Protein AF-A0A954SFD5-F1 (afdb_monomer_lite)

Structure (mmCIF, N/CA/C/O backbone):
data_AF-A0A954SFD5-F1
#
_entry.id   AF-A0A954SFD5-F1
#
loop_
_atom_site.group_PDB
_atom_site.id
_atom_site.type_symbol
_atom_site.label_atom_id
_atom_site.label_alt_id
_atom_site.label_comp_id
_atom_site.label_asym_id
_atom_site.label_entity_id
_atom_site.label_seq_id
_atom_site.pdbx_PDB_ins_code
_atom_site.Cartn_x
_atom_site.Cartn_y
_atom_site.Cartn_z
_atom_site.occupancy
_atom_site.B_iso_or_equiv
_atom_site.auth_seq_id
_atom_site.auth_comp_id
_atom_site.auth_asym_id
_atom_site.auth_atom_id
_atom_site.pdbx_PDB_model_num
ATOM 1 N N . MET A 1 1 ? -15.627 0.544 -54.206 1.00 45.59 1 MET A N 1
ATOM 2 C CA . MET A 1 1 ? -15.022 1.732 -53.576 1.00 45.59 1 MET A CA 1
ATOM 3 C C . MET A 1 1 ? -15.067 1.455 -52.092 1.00 45.59 1 MET A C 1
ATOM 5 O O . MET A 1 1 ? -16.154 1.424 -51.539 1.00 45.59 1 MET A O 1
ATOM 9 N N . SER A 1 2 ? -13.938 1.046 -51.522 1.00 50.53 2 SER A N 1
ATOM 10 C CA . SER A 1 2 ? -13.856 0.615 -50.127 1.00 50.53 2 SER A CA 1
ATOM 11 C C . SER A 1 2 ? -13.508 1.834 -49.284 1.00 50.53 2 SER A C 1
ATOM 13 O O . SER A 1 2 ? -12.412 2.371 -49.421 1.00 50.53 2 SER A O 1
ATOM 15 N N . GLU A 1 3 ? -14.462 2.295 -48.481 1.00 55.88 3 GLU A N 1
ATOM 16 C CA . GLU A 1 3 ? -14.232 3.292 -47.438 1.00 55.88 3 GLU A CA 1
ATOM 17 C C . GLU A 1 3 ? -13.363 2.653 -46.352 1.00 55.88 3 GLU A C 1
ATOM 19 O O . GLU A 1 3 ? -13.817 1.816 -45.574 1.00 55.88 3 GLU A O 1
ATOM 24 N N . THR A 1 4 ? -12.081 3.010 -46.342 1.00 60.50 4 THR A N 1
ATOM 25 C CA . THR A 1 4 ? -11.212 2.802 -45.187 1.00 60.50 4 THR A CA 1
ATOM 26 C C . THR A 1 4 ? -11.636 3.829 -44.149 1.00 60.50 4 THR A C 1
ATOM 28 O O . THR A 1 4 ? -11.388 5.018 -44.310 1.00 60.50 4 THR A O 1
ATOM 31 N N . SER A 1 5 ? -12.340 3.378 -43.117 1.00 56.75 5 SER A N 1
ATOM 32 C CA . SER A 1 5 ? -12.649 4.188 -41.945 1.00 56.75 5 SER A CA 1
ATOM 33 C C . SER A 1 5 ? -11.348 4.506 -41.207 1.00 56.75 5 SER A C 1
ATOM 35 O O . SER A 1 5 ? -10.819 3.651 -40.493 1.00 56.75 5 SER A O 1
ATOM 37 N N . ASP A 1 6 ? -10.836 5.720 -41.409 1.00 61.56 6 ASP A N 1
ATOM 38 C CA . ASP A 1 6 ? -9.822 6.360 -40.573 1.00 61.56 6 ASP A CA 1
ATOM 39 C C . ASP A 1 6 ? -10.371 6.483 -39.146 1.00 61.56 6 ASP A C 1
ATOM 41 O O . ASP A 1 6 ? -11.096 7.420 -38.803 1.00 61.56 6 ASP A O 1
ATOM 45 N N . LEU A 1 7 ? -10.072 5.489 -38.310 1.00 67.06 7 LEU A N 1
ATOM 46 C CA . LEU A 1 7 ? -10.234 5.628 -36.870 1.00 67.06 7 LEU A CA 1
ATOM 47 C C . LEU A 1 7 ? -9.180 6.637 -36.391 1.00 67.06 7 LEU A C 1
ATOM 49 O O . LEU A 1 7 ? -8.009 6.485 -36.751 1.00 67.06 7 LEU A O 1
ATOM 53 N N . PRO A 1 8 ? -9.563 7.673 -35.623 1.00 60.84 8 PRO A N 1
ATOM 54 C CA . PRO A 1 8 ? -8.603 8.642 -35.121 1.00 60.84 8 PRO A CA 1
ATOM 55 C C . PRO A 1 8 ? -7.565 7.918 -34.262 1.00 60.84 8 PRO A C 1
ATOM 57 O O . PRO A 1 8 ? -7.919 7.095 -33.417 1.00 60.84 8 PRO A O 1
ATOM 60 N N . ALA A 1 9 ? -6.290 8.206 -34.535 1.00 61.75 9 ALA A N 1
ATOM 61 C CA . ALA A 1 9 ? -5.162 7.702 -33.769 1.00 61.75 9 ALA A CA 1
ATOM 62 C C . ALA A 1 9 ? -5.390 7.997 -32.284 1.00 61.75 9 ALA A C 1
ATOM 64 O O . ALA A 1 9 ? -5.754 9.122 -31.942 1.00 61.75 9 ALA A O 1
ATOM 65 N N . ASP A 1 10 ? -5.212 6.972 -31.449 1.00 61.19 10 ASP A N 1
ATOM 66 C CA . ASP A 1 10 ? -5.345 7.031 -29.998 1.00 61.19 10 ASP A CA 1
ATOM 67 C C . ASP A 1 10 ? -4.710 8.318 -29.459 1.00 61.19 10 ASP A C 1
ATOM 69 O O . ASP A 1 10 ? -3.489 8.479 -29.495 1.00 61.19 10 ASP A O 1
ATOM 73 N N . GLU A 1 11 ? -5.535 9.254 -28.985 1.00 61.25 11 GLU A N 1
ATOM 74 C CA . GLU A 1 11 ? -5.029 10.390 -28.226 1.00 61.25 11 GLU A CA 1
ATOM 75 C C . GLU A 1 11 ? -4.356 9.805 -26.986 1.00 61.25 11 GLU A C 1
ATOM 77 O O . GLU A 1 11 ? -5.024 9.186 -26.152 1.00 61.25 11 GLU A O 1
ATOM 82 N N . GLU A 1 12 ? -3.024 9.912 -26.910 1.00 63.06 12 GLU A N 1
ATOM 83 C CA . GLU A 1 12 ? -2.249 9.484 -25.749 1.00 63.06 12 GLU A CA 1
ATOM 84 C C . GLU A 1 12 ? -2.900 10.096 -24.510 1.00 63.06 12 GLU A C 1
ATOM 86 O O . GLU A 1 12 ? -2.874 11.307 -24.298 1.00 63.06 12 GLU A O 1
ATOM 91 N N . SER A 1 13 ? -3.567 9.253 -23.722 1.00 66.88 13 SER A N 1
ATOM 92 C CA . SER A 1 13 ? -4.296 9.718 -22.558 1.00 66.88 13 SER A CA 1
ATOM 93 C C . SER A 1 13 ? -3.304 10.385 -21.610 1.00 66.88 13 SER A C 1
ATOM 95 O O . SER A 1 13 ? -2.401 9.711 -21.115 1.00 66.88 13 SER A O 1
ATOM 97 N N . ASP A 1 14 ? -3.521 11.659 -21.286 1.00 78.69 14 ASP A N 1
ATOM 98 C CA . ASP A 1 14 ? -2.761 12.455 -20.300 1.00 78.69 14 ASP A CA 1
ATOM 99 C C . ASP A 1 14 ? -2.830 11.891 -18.857 1.00 78.69 14 ASP A C 1
ATOM 101 O O . ASP A 1 14 ? -2.442 12.530 -17.877 1.00 78.69 14 ASP A O 1
ATOM 105 N N . VAL A 1 15 ? -3.365 10.680 -18.692 1.00 80.81 15 VAL A N 1
ATOM 106 C CA . VAL A 1 15 ? -3.476 9.997 -17.412 1.00 80.81 15 VAL A CA 1
ATOM 107 C C . VAL A 1 15 ? -2.103 9.431 -17.043 1.00 80.81 15 VAL A C 1
ATOM 109 O O . VAL A 1 15 ? -1.592 8.553 -17.744 1.00 80.81 15 VAL A O 1
ATOM 112 N N . PRO A 1 16 ? -1.500 9.879 -15.927 1.00 82.56 16 PRO A N 1
ATOM 113 C CA . PRO A 1 16 ? -0.213 9.361 -15.496 1.00 82.56 16 PRO A CA 1
ATOM 114 C C . PRO A 1 16 ? -0.307 7.864 -15.194 1.00 82.56 16 PRO A C 1
ATOM 116 O O . PRO A 1 16 ? -1.319 7.364 -14.699 1.00 82.56 16 PRO A O 1
ATOM 119 N N . ASP A 1 17 ? 0.785 7.144 -15.444 1.00 84.75 17 ASP A N 1
ATOM 120 C CA . ASP A 1 17 ? 0.894 5.739 -15.069 1.00 84.75 17 ASP A CA 1
ATOM 121 C C . ASP A 1 17 ? 0.866 5.590 -13.538 1.00 84.75 17 ASP A C 1
ATOM 123 O O . ASP A 1 17 ? 1.832 5.905 -12.845 1.00 84.75 17 ASP A O 1
ATOM 127 N N . MET A 1 18 ? -0.258 5.104 -13.009 1.00 89.06 18 MET A N 1
ATOM 128 C CA . MET A 1 18 ? -0.480 4.891 -11.573 1.00 89.06 18 MET A CA 1
ATOM 129 C C . MET A 1 18 ? -0.245 3.438 -11.141 1.00 89.06 18 MET A C 1
ATOM 131 O O . MET A 1 18 ? -0.705 3.019 -10.076 1.00 89.06 18 MET A O 1
ATOM 135 N N . ARG A 1 19 ? 0.434 2.631 -11.965 1.00 92.81 19 ARG A N 1
ATOM 136 C CA . ARG A 1 19 ? 0.718 1.238 -11.611 1.00 92.81 19 ARG A CA 1
ATOM 137 C C . ARG A 1 19 ? 1.650 1.153 -10.410 1.00 92.81 19 ARG A C 1
ATOM 139 O O . ARG A 1 19 ? 2.653 1.856 -10.308 1.00 92.81 19 ARG A O 1
ATOM 146 N N . VAL A 1 20 ? 1.328 0.210 -9.534 1.00 94.38 20 VAL A N 1
ATOM 147 C CA . VAL A 1 20 ? 2.117 -0.140 -8.358 1.00 94.38 20 VAL A CA 1
ATOM 148 C C . VAL A 1 20 ? 2.619 -1.567 -8.526 1.00 94.38 20 VAL A C 1
ATOM 150 O O . VAL A 1 20 ? 1.857 -2.466 -8.877 1.00 94.38 20 VAL A O 1
ATOM 153 N N . TYR A 1 21 ? 3.901 -1.774 -8.256 1.00 94.12 21 TYR A N 1
ATOM 154 C CA . TYR A 1 21 ? 4.589 -3.052 -8.378 1.00 94.12 21 TYR A CA 1
ATOM 155 C C . TYR A 1 21 ? 5.120 -3.495 -7.014 1.00 94.12 21 TYR A C 1
ATOM 157 O O . TYR A 1 21 ? 5.561 -2.668 -6.214 1.00 94.12 21 TYR A O 1
ATOM 165 N N . LEU A 1 22 ? 5.104 -4.805 -6.765 1.00 94.31 22 LEU A N 1
ATOM 166 C CA . LEU A 1 22 ? 5.651 -5.437 -5.564 1.00 94.31 22 LEU A CA 1
ATOM 167 C C . LEU A 1 22 ? 6.942 -6.197 -5.908 1.00 94.31 22 LEU A C 1
ATOM 169 O O . LEU A 1 22 ? 6.855 -7.299 -6.446 1.00 94.31 22 LEU A O 1
ATOM 173 N N . PRO A 1 23 ? 8.131 -5.656 -5.585 1.00 92.25 23 PRO A N 1
ATOM 174 C CA . PRO A 1 23 ? 9.411 -6.338 -5.781 1.00 92.25 23 PRO A CA 1
ATOM 175 C C . PRO A 1 23 ? 9.483 -7.779 -5.260 1.00 92.25 23 PRO A C 1
ATOM 177 O O . PRO A 1 23 ? 9.975 -8.654 -5.965 1.00 92.25 23 PRO A O 1
ATOM 180 N N . HIS A 1 24 ? 8.978 -8.017 -4.046 1.00 90.44 24 HIS A N 1
ATOM 181 C CA . HIS A 1 24 ? 9.042 -9.299 -3.328 1.00 90.44 24 HIS A CA 1
ATOM 182 C C . HIS A 1 24 ? 7.651 -9.921 -3.188 1.00 90.44 24 HIS A C 1
ATOM 184 O O . HIS A 1 24 ? 7.218 -10.263 -2.093 1.00 90.44 24 HIS A O 1
ATOM 190 N N . HIS A 1 25 ? 6.902 -9.955 -4.288 1.00 92.38 25 HIS A N 1
ATOM 191 C CA . HIS A 1 25 ? 5.483 -10.311 -4.302 1.00 92.38 25 HIS A CA 1
ATOM 192 C C . HIS A 1 25 ? 5.123 -11.654 -3.640 1.00 92.38 25 HIS A C 1
ATOM 194 O O . HIS A 1 25 ? 3.980 -11.798 -3.221 1.00 92.38 25 HIS A O 1
ATOM 200 N N . GLU A 1 26 ? 6.050 -12.607 -3.495 1.00 93.44 26 GLU A N 1
ATOM 201 C CA . GLU A 1 26 ? 5.762 -13.912 -2.884 1.00 93.44 26 GLU A CA 1
ATOM 202 C C . GLU A 1 26 ? 5.361 -13.816 -1.401 1.00 93.44 26 GLU A C 1
ATOM 204 O O . GLU A 1 26 ? 4.617 -14.657 -0.904 1.00 93.44 26 GLU A O 1
ATOM 209 N N . GLU A 1 27 ? 5.834 -12.791 -0.687 1.00 92.56 27 GLU A N 1
ATOM 210 C CA . GLU A 1 27 ? 5.572 -12.608 0.749 1.00 92.56 27 GLU A CA 1
ATOM 211 C C . GLU A 1 27 ? 4.328 -11.758 1.040 1.00 92.56 27 GLU A C 1
ATOM 213 O O . GLU A 1 27 ? 3.939 -11.594 2.198 1.00 92.56 27 GLU A O 1
ATOM 218 N N . TRP A 1 28 ? 3.714 -11.174 0.011 1.00 95.94 28 TRP A N 1
ATOM 219 C CA . TRP A 1 28 ? 2.730 -10.111 0.173 1.00 95.94 28 TRP A CA 1
ATOM 220 C C . TRP A 1 28 ? 1.396 -10.458 -0.467 1.00 95.94 28 TRP A C 1
ATOM 222 O O . TRP A 1 28 ? 1.318 -10.995 -1.567 1.00 95.94 28 TRP A O 1
ATOM 232 N N . THR A 1 29 ? 0.317 -10.055 0.195 1.00 96.75 29 THR A N 1
ATOM 233 C CA . THR A 1 29 ? -1.030 -10.066 -0.379 1.00 96.75 29 THR A CA 1
ATOM 234 C C . THR A 1 29 ? -1.575 -8.646 -0.441 1.00 96.75 29 THR A C 1
ATOM 236 O O . THR A 1 29 ? -1.412 -7.860 0.494 1.00 96.75 29 THR A O 1
ATOM 239 N N . VAL A 1 30 ? -2.220 -8.303 -1.556 1.00 96.50 30 VAL A N 1
ATOM 240 C CA . VAL A 1 30 ? -2.916 -7.025 -1.730 1.00 96.50 30 VAL A CA 1
ATOM 241 C C . VAL A 1 30 ? -4.404 -7.241 -1.504 1.00 96.50 30 VAL A C 1
ATOM 243 O O . VAL A 1 30 ? -5.004 -8.162 -2.058 1.00 96.50 30 VAL A O 1
ATOM 246 N N . HIS A 1 31 ? -5.008 -6.364 -0.715 1.00 97.38 31 HIS A N 1
ATOM 247 C CA . HIS A 1 31 ? -6.416 -6.426 -0.363 1.00 97.38 31 HIS A CA 1
ATOM 248 C C . HIS A 1 31 ? -7.096 -5.084 -0.614 1.00 97.38 31 HIS A C 1
ATOM 250 O O . HIS A 1 31 ? -6.489 -4.028 -0.461 1.00 97.38 31 HIS A O 1
ATOM 256 N N . ILE A 1 32 ? -8.389 -5.133 -0.933 1.00 97.62 32 ILE A N 1
ATOM 257 C CA . ILE A 1 32 ? -9.283 -3.975 -0.844 1.00 97.62 32 ILE A CA 1
ATOM 258 C C . ILE A 1 32 ? -10.059 -4.132 0.455 1.00 97.62 32 ILE A C 1
ATOM 260 O O . ILE A 1 32 ? -10.766 -5.131 0.623 1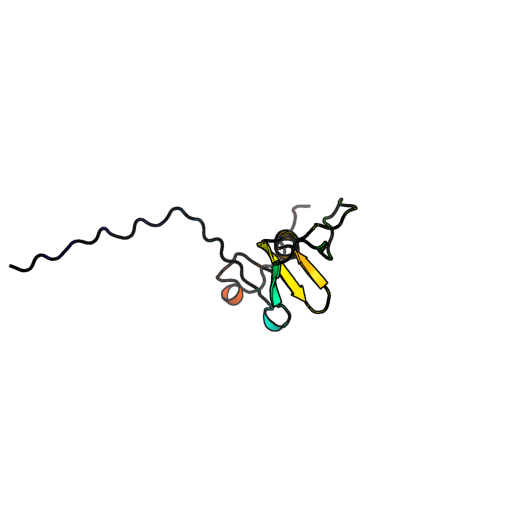.00 97.62 32 ILE A O 1
ATOM 264 N N . LYS A 1 33 ? -9.971 -3.162 1.364 1.00 97.25 33 LYS A N 1
ATOM 265 C CA . LYS A 1 33 ? -10.783 -3.195 2.580 1.00 97.25 33 LYS A CA 1
ATOM 266 C C . LYS A 1 33 ? -12.259 -3.017 2.217 1.00 97.25 33 LYS A C 1
ATOM 268 O O . LYS A 1 33 ? -12.640 -2.020 1.614 1.00 97.25 33 LYS A O 1
ATOM 273 N N . ARG A 1 34 ? -13.101 -3.995 2.558 1.00 97.69 34 ARG A N 1
ATOM 274 C CA . ARG A 1 34 ? -14.530 -4.010 2.171 1.00 97.69 34 ARG A CA 1
ATOM 275 C C . ARG A 1 34 ? -15.471 -3.498 3.255 1.00 97.69 34 ARG A C 1
ATOM 277 O O . ARG A 1 34 ? -16.601 -3.130 2.958 1.00 97.69 34 ARG A O 1
ATOM 284 N N . THR A 1 35 ? -15.015 -3.503 4.495 1.00 96.75 35 THR A N 1
ATOM 285 C CA . THR A 1 35 ? -15.821 -3.256 5.687 1.00 96.75 35 THR A CA 1
ATOM 286 C C . THR A 1 35 ? -15.458 -1.918 6.326 1.00 96.75 35 THR A C 1
ATOM 288 O O . THR A 1 35 ? -14.393 -1.357 6.074 1.00 96.75 35 THR A O 1
ATOM 291 N N . TRP A 1 36 ? -16.364 -1.388 7.148 1.00 95.75 36 TRP A N 1
ATOM 292 C CA . TRP A 1 36 ? -16.209 -0.101 7.841 1.00 95.75 36 TRP A CA 1
ATOM 293 C C . TRP A 1 36 ? -15.678 -0.236 9.277 1.00 95.75 36 TRP A C 1
ATOM 295 O O . TRP A 1 36 ? -15.612 0.751 10.008 1.00 95.75 36 TRP A O 1
ATOM 305 N N . ASP A 1 37 ? -15.307 -1.444 9.704 1.00 96.44 37 ASP A N 1
ATOM 306 C CA . ASP A 1 37 ? -14.680 -1.679 11.004 1.00 96.44 37 ASP A CA 1
ATOM 307 C C . ASP A 1 37 ? -13.321 -0.975 11.104 1.00 96.44 37 ASP A C 1
ATOM 309 O O . ASP A 1 37 ? -12.737 -0.546 10.110 1.00 96.44 37 ASP A O 1
ATOM 313 N N . LYS A 1 38 ? -12.800 -0.810 12.319 1.00 96.31 38 LYS A N 1
ATOM 314 C CA . LYS A 1 38 ? -11.513 -0.139 12.521 1.00 96.31 38 LYS A CA 1
ATOM 315 C C . LYS A 1 38 ? -10.368 -1.090 12.177 1.00 96.31 38 LYS A C 1
ATOM 317 O O . LYS A 1 38 ? -10.173 -2.098 12.842 1.00 96.31 38 LYS A O 1
ATOM 322 N N . GLN A 1 39 ? -9.566 -0.705 11.188 1.00 97.31 39 GLN A N 1
ATOM 323 C CA . GLN A 1 39 ? -8.330 -1.389 10.815 1.00 97.31 39 GLN A CA 1
ATOM 324 C C . GLN A 1 39 ? -7.228 -0.342 10.718 1.00 97.31 39 GLN A C 1
ATOM 326 O O . GLN A 1 39 ? -7.466 0.749 10.199 1.00 97.31 39 GLN A O 1
ATOM 331 N N . TYR A 1 40 ? -6.039 -0.682 11.196 1.00 97.06 40 TYR A N 1
ATOM 332 C CA . TYR A 1 40 ? -4.914 0.239 11.267 1.00 97.06 40 TYR A CA 1
ATOM 333 C C . TYR A 1 40 ? -3.704 -0.316 10.520 1.00 97.06 40 TYR A C 1
ATOM 335 O O . TYR A 1 40 ? -3.494 -1.528 10.455 1.00 97.06 40 TYR A O 1
ATOM 343 N N . CYS A 1 41 ? -2.921 0.595 9.954 1.00 96.94 41 CYS A N 1
ATOM 344 C CA . CYS A 1 41 ? -1.580 0.331 9.467 1.00 96.94 41 CYS A CA 1
ATOM 345 C C . CYS A 1 41 ? -0.674 -0.024 10.653 1.00 96.94 41 CYS A C 1
ATOM 347 O O . CYS A 1 41 ? -0.755 0.599 11.707 1.00 96.94 41 CYS A O 1
ATOM 349 N N . TYR A 1 42 ? 0.209 -0.997 10.467 1.00 96.00 42 TYR A N 1
ATOM 350 C CA . TYR A 1 42 ? 1.188 -1.433 11.455 1.00 96.00 42 TYR A CA 1
ATOM 351 C C . TYR A 1 42 ? 2.335 -0.427 11.630 1.00 96.00 42 TYR A C 1
ATOM 353 O O . TYR A 1 42 ? 2.985 -0.394 12.669 1.00 96.00 42 TYR A O 1
ATOM 361 N N . ASN A 1 43 ? 2.589 0.413 10.622 1.00 93.38 43 ASN A N 1
ATOM 362 C CA . ASN A 1 43 ? 3.675 1.387 10.651 1.00 93.38 43 ASN A CA 1
ATOM 363 C C . ASN A 1 43 ? 3.174 2.794 11.007 1.00 93.38 43 ASN A C 1
ATOM 365 O O . ASN A 1 43 ? 2.051 3.166 10.670 1.00 93.38 43 ASN A O 1
ATOM 369 N N . LYS A 1 44 ? 4.050 3.589 11.626 1.00 92.06 44 LYS A N 1
ATOM 370 C CA . LYS A 1 44 ? 3.875 5.032 11.844 1.00 92.06 44 LYS A CA 1
ATOM 371 C C . LYS A 1 44 ? 4.898 5.789 11.011 1.00 92.06 44 LYS A C 1
ATOM 373 O O . LYS A 1 44 ? 5.966 5.257 10.696 1.00 92.06 44 LYS A O 1
ATOM 378 N N . SER A 1 45 ? 4.601 7.009 10.589 1.00 87.12 45 SER A N 1
ATOM 379 C CA . SER A 1 45 ? 5.638 7.865 10.007 1.00 87.12 45 SER A CA 1
ATOM 380 C C . SER A 1 45 ? 6.550 8.433 11.083 1.00 87.12 45 SER A C 1
ATOM 382 O O . SER A 1 45 ? 6.125 8.593 12.226 1.00 87.12 45 SER A O 1
ATOM 384 N N . PRO A 1 46 ? 7.810 8.756 10.741 1.00 87.19 46 PRO A N 1
ATOM 385 C CA . PRO A 1 46 ? 8.649 9.548 11.627 1.00 87.19 46 PRO A CA 1
ATOM 386 C C . PRO A 1 46 ? 7.912 10.829 12.041 1.00 87.19 46 PRO A C 1
ATOM 388 O O . PRO A 1 46 ? 7.455 11.578 11.181 1.00 87.19 46 PRO A O 1
ATOM 391 N N . GLY A 1 47 ? 7.781 11.054 13.349 1.00 89.69 47 GLY A N 1
ATOM 392 C CA . GLY A 1 47 ? 7.061 12.203 13.909 1.00 89.69 47 GLY A CA 1
ATOM 393 C C . GLY A 1 47 ? 5.561 11.996 14.144 1.00 89.69 47 GLY A C 1
ATOM 394 O O . GLY A 1 47 ? 4.933 12.878 14.717 1.00 89.69 47 GLY A O 1
ATOM 395 N N . GLU A 1 48 ? 4.985 10.853 13.765 1.00 92.44 48 GLU A N 1
ATOM 396 C CA . GLU A 1 48 ? 3.593 10.521 14.087 1.00 92.44 48 GLU A CA 1
ATOM 397 C C . GLU A 1 48 ? 3.504 9.648 15.343 1.00 92.44 48 GLU A C 1
ATOM 399 O O . GLU A 1 48 ? 4.211 8.649 15.491 1.00 92.44 48 GLU A O 1
ATOM 404 N N . ASP A 1 49 ? 2.581 9.993 16.235 1.00 92.62 49 ASP A N 1
ATOM 405 C CA . ASP A 1 49 ? 2.252 9.227 17.438 1.00 92.62 49 ASP A CA 1
ATOM 406 C C . ASP A 1 49 ? 1.033 8.304 17.247 1.00 92.62 49 ASP A C 1
ATOM 408 O O . ASP A 1 49 ? 0.773 7.427 18.078 1.00 92.62 49 ASP A O 1
ATOM 412 N N . TYR A 1 50 ? 0.352 8.400 16.107 1.00 90.69 50 TYR A N 1
ATOM 413 C CA . TYR A 1 50 ? -0.832 7.622 15.753 1.00 90.69 50 TYR A CA 1
ATOM 414 C C . TYR A 1 50 ? -0.554 6.608 14.632 1.00 90.69 50 TYR A C 1
ATOM 416 O O . TYR A 1 50 ? 0.408 6.725 13.877 1.00 90.69 50 TYR A O 1
ATOM 424 N N . PHE A 1 51 ? -1.401 5.580 14.535 1.00 94.19 51 PHE A N 1
ATOM 425 C CA . PHE A 1 51 ? -1.407 4.653 13.401 1.00 94.19 51 PHE A CA 1
ATOM 426 C C . PHE A 1 51 ? -2.376 5.143 12.327 1.00 94.19 51 PHE A C 1
ATOM 428 O O . PHE A 1 51 ? -3.474 5.604 12.651 1.00 94.19 51 PHE A O 1
ATOM 435 N N . HIS A 1 52 ? -2.015 4.996 11.051 1.00 95.69 52 HIS A N 1
ATOM 436 C CA . HIS A 1 52 ? -2.925 5.337 9.955 1.00 95.69 52 HIS A CA 1
ATOM 437 C C . HIS A 1 52 ? -4.131 4.401 9.955 1.00 95.69 52 HIS A C 1
ATOM 439 O O . HIS A 1 52 ? -3.975 3.181 9.988 1.00 95.69 52 HIS A O 1
ATOM 445 N N . GLY A 1 53 ? -5.336 4.963 9.906 1.00 96.25 53 GLY A N 1
ATOM 446 C CA . GLY A 1 53 ? -6.541 4.180 9.657 1.00 96.25 53 GLY A CA 1
ATOM 447 C C . GLY A 1 53 ? -6.579 3.738 8.197 1.00 96.25 53 GLY A C 1
ATOM 448 O O . GLY A 1 53 ? -6.365 4.557 7.313 1.00 96.25 53 GLY A O 1
ATOM 449 N N . ILE A 1 54 ? -6.861 2.460 7.958 1.00 97.50 54 ILE A N 1
ATOM 450 C CA . ILE A 1 54 ? -7.147 1.937 6.617 1.00 97.50 54 ILE A CA 1
ATOM 451 C C . ILE A 1 54 ? -8.655 2.064 6.413 1.00 97.50 54 ILE A C 1
ATOM 453 O O . ILE A 1 54 ? -9.422 1.556 7.237 1.00 97.50 54 ILE A O 1
ATOM 457 N N . LEU A 1 55 ? -9.102 2.737 5.357 1.00 97.44 55 LEU A N 1
ATOM 458 C CA . LEU A 1 55 ? -10.522 3.021 5.126 1.00 97.44 55 LEU A CA 1
ATOM 459 C C . LEU A 1 55 ? -11.193 1.984 4.220 1.00 97.44 55 LEU A C 1
ATOM 461 O O . LEU A 1 55 ? -10.537 1.266 3.468 1.00 97.44 55 LEU A O 1
ATOM 465 N N . ALA A 1 56 ? -12.523 1.889 4.294 1.00 97.69 56 ALA A N 1
ATOM 466 C CA . ALA A 1 56 ? -13.288 1.082 3.348 1.00 97.69 56 ALA A CA 1
ATOM 467 C C . ALA A 1 56 ? -13.055 1.597 1.915 1.00 97.69 56 ALA A C 1
ATOM 469 O O . ALA A 1 56 ? -13.107 2.798 1.665 1.00 97.69 56 ALA A O 1
ATOM 470 N N . GLY A 1 57 ? -12.788 0.686 0.982 1.00 96.69 57 GLY A N 1
ATOM 471 C CA . GLY A 1 57 ? -12.411 0.991 -0.399 1.00 96.69 57 GLY A CA 1
ATOM 472 C C . GLY A 1 57 ? -10.909 1.190 -0.621 1.00 96.69 57 GLY A C 1
ATOM 473 O O . GLY A 1 57 ? -10.475 1.209 -1.769 1.00 96.69 57 GLY A O 1
ATOM 474 N N . GLU A 1 58 ? -10.104 1.284 0.439 1.00 96.81 58 GLU A N 1
ATOM 475 C CA . GLU A 1 58 ? -8.661 1.485 0.318 1.00 96.81 58 GLU A CA 1
ATOM 476 C C . GLU A 1 58 ? -7.924 0.172 0.010 1.00 96.81 58 GLU A C 1
ATOM 478 O O . GLU A 1 58 ? -8.256 -0.897 0.542 1.00 96.81 58 GLU A O 1
ATOM 483 N N . LEU A 1 59 ? -6.897 0.269 -0.840 1.00 97.12 59 LEU A N 1
ATOM 484 C CA . LEU A 1 59 ? -5.919 -0.795 -1.038 1.00 97.12 59 LEU A CA 1
ATOM 485 C C . LEU A 1 59 ? -4.940 -0.826 0.136 1.00 97.12 59 LEU A C 1
ATOM 487 O O . LEU A 1 59 ? -4.323 0.183 0.476 1.00 97.12 59 LEU A O 1
ATOM 491 N N . TYR A 1 60 ? -4.742 -2.006 0.709 1.00 97.62 60 TYR A N 1
ATOM 492 C CA . TYR A 1 60 ? -3.712 -2.234 1.714 1.00 97.62 60 TYR A CA 1
ATOM 493 C C . TYR A 1 60 ? -2.934 -3.511 1.412 1.00 97.62 60 TYR A C 1
ATOM 495 O O . TYR A 1 60 ? -3.426 -4.437 0.765 1.00 97.62 60 TYR A O 1
ATOM 503 N N . LEU A 1 61 ? -1.695 -3.538 1.885 1.00 97.31 61 LEU A N 1
ATOM 504 C CA . LEU A 1 61 ? -0.806 -4.679 1.773 1.00 97.31 61 LEU A CA 1
ATOM 505 C C . LEU A 1 61 ? -0.785 -5.451 3.085 1.00 97.31 61 LEU A C 1
ATOM 507 O O . LEU A 1 61 ? -0.850 -4.853 4.159 1.00 97.31 61 LEU A O 1
ATOM 511 N N . GLN A 1 62 ? -0.655 -6.767 2.996 1.00 97.62 62 GLN A N 1
ATOM 512 C CA . GLN A 1 62 ? -0.538 -7.644 4.147 1.00 97.62 62 GLN A CA 1
ATOM 513 C C . GLN A 1 62 ? 0.633 -8.609 3.974 1.00 97.62 62 GLN A C 1
ATOM 515 O O . GLN A 1 62 ? 0.795 -9.204 2.909 1.00 97.62 62 GLN A O 1
ATOM 520 N N . ARG A 1 63 ? 1.417 -8.774 5.041 1.00 96.25 63 ARG A N 1
ATOM 521 C CA . ARG A 1 63 ? 2.457 -9.800 5.173 1.00 96.25 63 ARG A CA 1
ATOM 522 C C . ARG A 1 63 ? 2.352 -10.410 6.565 1.00 96.25 63 ARG A C 1
ATOM 524 O O . ARG A 1 63 ? 2.522 -9.712 7.562 1.00 96.25 63 ARG A O 1
ATOM 531 N N . GLY A 1 64 ? 2.022 -11.698 6.635 1.00 94.50 64 GLY A N 1
ATOM 532 C CA . GLY A 1 64 ? 1.612 -12.319 7.897 1.00 94.50 64 GLY A CA 1
ATOM 533 C C . GLY A 1 64 ? 0.406 -11.585 8.494 1.00 94.50 64 GLY A C 1
ATOM 534 O O . GLY A 1 64 ? -0.610 -11.407 7.817 1.00 94.50 64 GLY A O 1
ATOM 535 N N . ASP A 1 65 ? 0.541 -11.109 9.732 1.00 94.56 65 ASP A N 1
ATOM 536 C CA . ASP A 1 65 ? -0.499 -10.341 10.431 1.00 94.56 65 ASP A CA 1
ATOM 537 C C . ASP A 1 65 ? -0.369 -8.818 10.254 1.00 94.56 65 ASP A C 1
ATOM 539 O O . ASP A 1 65 ? -1.319 -8.070 10.534 1.00 94.56 65 ASP A O 1
ATOM 543 N N . GLU A 1 66 ? 0.778 -8.357 9.746 1.00 96.56 66 GLU A N 1
ATOM 544 C CA . GLU A 1 66 ? 1.104 -6.945 9.557 1.00 96.56 66 GLU A CA 1
ATOM 545 C C . GLU A 1 66 ? 0.347 -6.377 8.351 1.00 96.56 66 GLU A C 1
ATOM 547 O O . GLU A 1 66 ? 0.393 -6.928 7.248 1.00 96.56 66 GLU A O 1
ATOM 552 N N . LYS A 1 67 ? -0.344 -5.249 8.548 1.00 97.56 67 LYS A N 1
ATOM 553 C CA . LYS A 1 67 ? -1.121 -4.564 7.505 1.00 97.56 67 LYS A CA 1
ATOM 554 C C . LYS A 1 67 ? -0.534 -3.189 7.254 1.00 97.56 67 LYS A C 1
ATOM 556 O O . LYS A 1 67 ? -0.248 -2.466 8.200 1.00 97.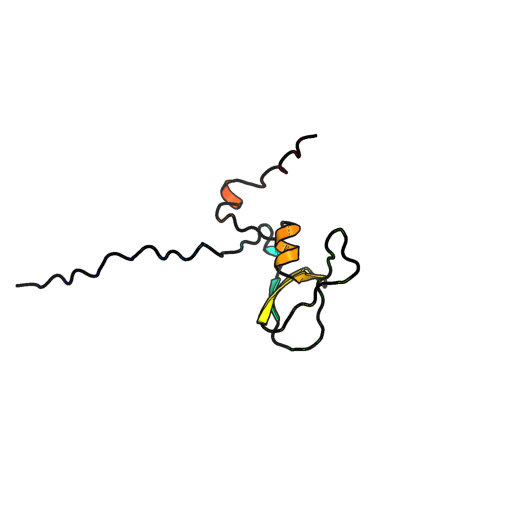56 67 LYS A O 1
ATOM 561 N N . TYR A 1 68 ? -0.394 -2.797 5.998 1.00 97.62 68 TYR A N 1
ATOM 562 C CA . TYR A 1 68 ? 0.223 -1.533 5.613 1.00 97.62 68 TYR A CA 1
ATOM 563 C C . TYR A 1 68 ? -0.678 -0.783 4.639 1.00 97.62 68 TYR A C 1
ATOM 565 O O . TYR A 1 68 ? -1.060 -1.329 3.604 1.00 97.62 68 TYR A O 1
ATOM 573 N N . CYS A 1 69 ? -0.992 0.478 4.944 1.00 96.81 69 CYS A N 1
ATOM 574 C CA . CYS A 1 69 ? -1.612 1.361 3.956 1.00 96.81 69 CYS A CA 1
ATOM 575 C C . CYS A 1 69 ? -0.646 1.592 2.785 1.00 96.81 69 CYS A C 1
ATOM 577 O O . CYS A 1 69 ? 0.581 1.501 2.943 1.00 96.81 69 CYS A O 1
ATOM 579 N N . LEU A 1 70 ? -1.187 1.922 1.611 1.00 95.75 70 LEU A N 1
ATOM 580 C CA . LEU A 1 70 ? -0.380 2.097 0.403 1.00 95.75 70 LEU A CA 1
ATOM 581 C C . LEU A 1 70 ? 0.698 3.182 0.573 1.00 95.75 70 LEU A C 1
ATOM 583 O O . LEU A 1 70 ? 1.831 3.002 0.129 1.00 95.75 70 LEU A O 1
ATOM 587 N N . GLN A 1 71 ? 0.383 4.262 1.294 1.00 94.56 71 GLN A N 1
ATOM 588 C CA . GLN A 1 71 ? 1.328 5.346 1.574 1.00 94.56 71 GLN A CA 1
ATOM 589 C C . G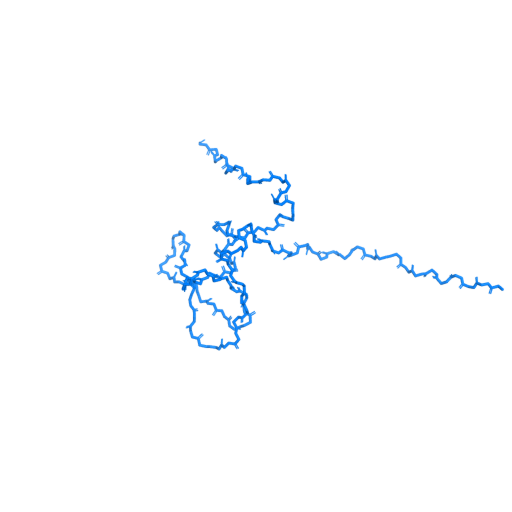LN A 1 71 ? 2.546 4.863 2.374 1.00 94.56 71 GLN A C 1
ATOM 591 O O . GLN A 1 71 ? 3.692 5.164 2.029 1.00 94.56 71 GLN A O 1
ATOM 596 N N . CYS A 1 72 ? 2.322 4.074 3.428 1.00 95.19 72 CYS A N 1
ATOM 597 C CA . CYS A 1 72 ? 3.415 3.479 4.189 1.00 95.19 72 CYS A CA 1
ATOM 598 C C . CYS A 1 72 ? 4.188 2.461 3.350 1.00 95.19 72 CYS A C 1
ATOM 600 O O . CYS A 1 72 ? 5.416 2.431 3.418 1.00 95.19 72 CYS A O 1
ATOM 602 N N . ALA A 1 73 ? 3.508 1.649 2.543 1.00 95.56 73 ALA A N 1
ATOM 603 C CA . ALA A 1 73 ? 4.176 0.674 1.692 1.00 95.56 73 ALA A CA 1
ATOM 604 C C . ALA A 1 73 ? 5.101 1.341 0.655 1.00 95.56 73 ALA A C 1
ATOM 606 O O . ALA A 1 73 ? 6.225 0.877 0.452 1.00 95.56 73 ALA A O 1
ATOM 607 N N . LEU A 1 74 ? 4.676 2.468 0.068 1.00 94.19 74 LEU A N 1
ATOM 608 C CA . LEU A 1 74 ? 5.490 3.288 -0.838 1.00 94.19 74 LEU A CA 1
ATOM 609 C C . LEU A 1 74 ? 6.697 3.889 -0.113 1.00 94.19 74 LEU A C 1
ATOM 611 O O . LEU A 1 74 ? 7.833 3.744 -0.564 1.00 94.19 74 LEU A O 1
ATOM 615 N N . ARG A 1 75 ? 6.473 4.517 1.049 1.00 93.12 75 ARG A N 1
ATOM 616 C CA . ARG A 1 75 ? 7.541 5.153 1.835 1.00 93.12 75 ARG A CA 1
ATOM 617 C C . ARG A 1 75 ? 8.634 4.165 2.242 1.00 93.12 75 ARG A C 1
ATOM 619 O O . ARG A 1 75 ? 9.815 4.490 2.167 1.00 93.12 75 ARG A O 1
ATOM 626 N N . ASN A 1 76 ? 8.243 2.967 2.675 1.00 92.44 76 ASN A N 1
ATOM 627 C CA . ASN A 1 76 ? 9.180 1.926 3.106 1.00 92.44 76 ASN A CA 1
ATOM 628 C C . ASN A 1 76 ? 9.740 1.097 1.936 1.00 92.44 76 ASN A C 1
ATOM 630 O O . ASN A 1 76 ? 10.524 0.181 2.165 1.00 92.44 76 ASN A O 1
ATOM 634 N N . ARG A 1 77 ? 9.373 1.429 0.688 1.00 92.81 77 ARG A N 1
ATOM 635 C CA . ARG A 1 77 ? 9.799 0.738 -0.539 1.00 92.81 77 ARG A CA 1
ATOM 636 C C . ARG A 1 77 ? 9.441 -0.753 -0.580 1.00 92.81 77 ARG A C 1
ATOM 638 O O . ARG A 1 77 ? 10.127 -1.530 -1.236 1.00 92.81 77 ARG A O 1
ATOM 645 N N . TYR A 1 78 ? 8.348 -1.143 0.078 1.00 94.31 78 TYR A N 1
ATOM 646 C CA . TYR A 1 78 ? 7.735 -2.463 -0.126 1.00 94.31 78 TYR A CA 1
ATOM 647 C C . TYR A 1 78 ? 7.038 -2.544 -1.484 1.00 94.31 78 TYR A C 1
ATOM 649 O O . TYR A 1 78 ? 6.928 -3.620 -2.064 1.00 94.31 78 TYR A O 1
ATOM 657 N N . VAL A 1 79 ? 6.607 -1.390 -2.000 1.00 95.38 79 VAL A N 1
ATOM 658 C CA . VAL A 1 79 ? 6.099 -1.232 -3.362 1.00 95.38 79 VAL A CA 1
ATOM 659 C C . VAL A 1 79 ? 6.884 -0.165 -4.116 1.00 95.38 79 VAL A C 1
ATOM 661 O O . VAL A 1 79 ? 7.546 0.686 -3.518 1.00 95.38 79 VAL A O 1
ATOM 664 N N . THR A 1 80 ? 6.795 -0.198 -5.440 1.00 93.56 80 THR A N 1
ATOM 665 C CA . THR A 1 80 ? 7.442 0.756 -6.343 1.00 93.56 80 THR A CA 1
ATOM 666 C C . THR A 1 80 ? 6.505 1.152 -7.478 1.00 93.56 80 THR A C 1
ATOM 668 O O . THR A 1 80 ? 5.639 0.377 -7.869 1.00 93.56 80 THR A O 1
ATOM 671 N N . LEU A 1 81 ? 6.693 2.353 -8.020 1.00 93.12 81 LEU A N 1
ATOM 672 C CA . LEU A 1 81 ? 6.051 2.798 -9.265 1.00 93.12 81 LEU A CA 1
ATOM 673 C C . LEU A 1 81 ? 6.931 2.496 -10.496 1.00 93.12 81 LEU A C 1
ATOM 675 O O . LEU A 1 81 ? 6.517 2.689 -11.633 1.00 93.12 81 LEU A O 1
ATOM 679 N N . ASP A 1 82 ? 8.167 2.025 -10.283 1.00 91.31 82 ASP A N 1
ATOM 680 C CA . ASP A 1 82 ? 9.096 1.683 -11.361 1.00 91.31 82 ASP A CA 1
ATOM 681 C C . ASP A 1 82 ? 8.718 0.344 -12.006 1.00 91.31 82 ASP A C 1
ATOM 683 O O . ASP A 1 82 ? 9.050 -0.725 -11.488 1.00 91.31 82 ASP A O 1
ATO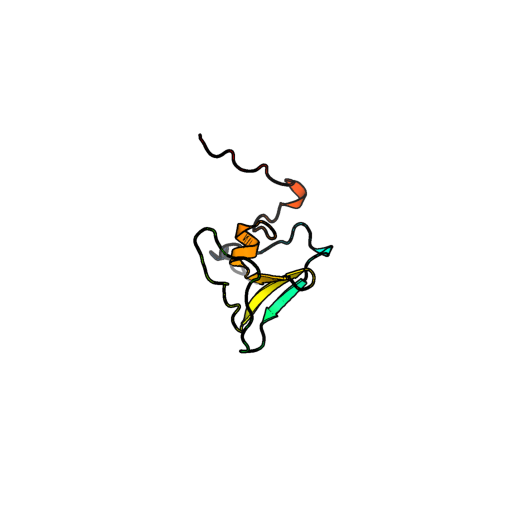M 687 N N . ARG A 1 83 ? 8.076 0.408 -13.176 1.00 90.06 83 ARG A N 1
ATOM 688 C CA . ARG A 1 83 ? 7.756 -0.766 -14.003 1.00 90.06 83 ARG A CA 1
ATOM 689 C C . ARG A 1 83 ? 8.982 -1.614 -14.343 1.00 90.06 83 ARG A C 1
ATOM 691 O O . ARG A 1 83 ? 8.860 -2.824 -14.517 1.00 90.06 83 ARG A O 1
ATOM 698 N N . LEU A 1 84 ? 10.150 -0.990 -14.471 1.00 90.75 84 LEU A N 1
ATOM 699 C CA . LEU A 1 84 ? 11.391 -1.646 -14.871 1.00 90.75 84 LEU A CA 1
ATOM 700 C C . LEU A 1 84 ? 12.226 -2.090 -13.664 1.00 90.75 84 LEU A C 1
ATOM 702 O O . LEU A 1 84 ? 13.404 -2.401 -13.827 1.00 90.75 84 LEU A O 1
ATOM 706 N N . PHE A 1 85 ? 11.634 -2.160 -12.464 1.00 89.56 85 PHE A N 1
ATOM 707 C CA . PHE A 1 85 ? 12.329 -2.540 -11.231 1.00 89.56 85 PHE A CA 1
ATOM 708 C C . PHE A 1 85 ? 13.207 -3.793 -11.392 1.00 89.56 85 PHE A C 1
ATOM 710 O O . PHE A 1 85 ? 14.380 -3.772 -11.030 1.00 89.56 85 PHE A O 1
ATOM 717 N N . TRP A 1 86 ? 12.677 -4.864 -11.991 1.00 87.44 86 TRP A N 1
ATOM 718 C CA . TRP A 1 86 ? 13.415 -6.122 -12.169 1.00 87.44 86 TRP A CA 1
ATOM 719 C C . TRP A 1 86 ? 14.541 -6.050 -13.206 1.00 87.44 86 TRP A C 1
ATOM 721 O O . TRP A 1 86 ? 15.476 -6.838 -13.130 1.00 87.44 86 TRP A O 1
ATOM 731 N N . GLN A 1 87 ? 14.480 -5.112 -14.154 1.00 89.94 87 GLN A N 1
ATOM 732 C CA . GLN A 1 87 ? 15.558 -4.895 -15.126 1.00 89.94 87 GLN A CA 1
ATOM 733 C C . GLN A 1 87 ? 16.661 -4.005 -14.543 1.00 89.94 87 GLN A C 1
ATOM 735 O O . GLN A 1 87 ? 17.843 -4.260 -14.753 1.00 89.94 87 GLN A O 1
ATOM 740 N N . ASN A 1 88 ? 16.272 -2.976 -13.786 1.00 84.88 88 ASN A N 1
ATOM 741 C CA . ASN A 1 88 ? 17.191 -2.003 -13.193 1.00 84.88 88 ASN A CA 1
ATOM 742 C C . ASN A 1 88 ? 17.869 -2.517 -11.912 1.00 84.88 88 ASN A C 1
ATOM 744 O O . ASN A 1 88 ? 18.886 -1.966 -11.488 1.00 84.88 88 ASN A O 1
ATOM 748 N N . GLY A 1 89 ? 17.297 -3.542 -11.277 1.00 72.94 89 GLY A N 1
ATOM 749 C CA . GLY A 1 89 ? 17.702 -3.999 -9.955 1.00 72.94 89 GLY A CA 1
ATOM 750 C C . GLY A 1 89 ? 17.366 -2.990 -8.842 1.00 72.94 89 GLY A C 1
ATOM 751 O O . GLY A 1 89 ? 16.837 -1.899 -9.092 1.00 72.94 89 GLY A O 1
ATOM 752 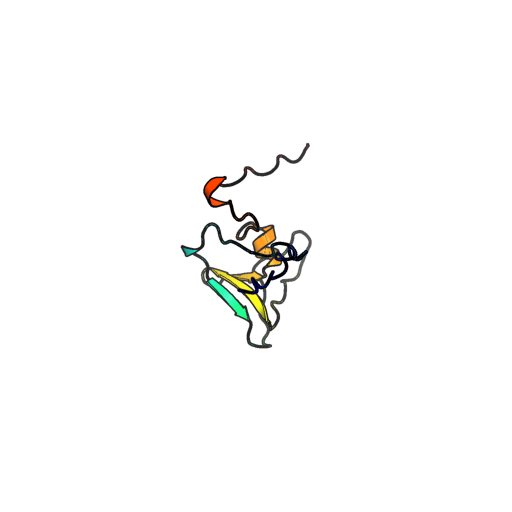N N . PRO A 1 90 ? 17.654 -3.331 -7.573 1.00 70.75 90 PRO A N 1
ATOM 753 C CA . PRO A 1 90 ? 17.409 -2.433 -6.451 1.00 70.75 90 PRO A CA 1
ATOM 754 C C . PRO A 1 90 ? 18.266 -1.168 -6.584 1.00 70.75 90 PRO A C 1
ATOM 756 O O . PRO A 1 90 ? 19.492 -1.214 -6.487 1.00 70.75 90 PRO A O 1
ATOM 759 N N . ARG A 1 91 ? 17.621 -0.008 -6.781 1.00 66.56 91 ARG A N 1
ATOM 760 C CA . ARG A 1 91 ? 18.345 1.269 -6.844 1.00 66.56 91 ARG A CA 1
ATOM 761 C C . ARG A 1 91 ? 19.035 1.537 -5.500 1.00 66.56 91 ARG A C 1
ATOM 763 O O . ARG A 1 91 ? 18.341 1.525 -4.468 1.00 66.56 91 ARG A O 1
ATOM 770 N N . PRO A 1 92 ? 20.349 1.840 -5.490 1.00 59.38 92 PRO A N 1
ATOM 771 C CA . PRO A 1 92 ? 21.044 2.195 -4.262 1.00 59.38 92 PRO A CA 1
ATOM 772 C C . PRO A 1 92 ? 20.340 3.393 -3.607 1.00 59.38 92 PRO A C 1
ATOM 774 O O . PRO A 1 92 ? 19.775 4.236 -4.318 1.00 59.38 92 PRO A O 1
ATOM 777 N N . PRO A 1 93 ? 20.307 3.476 -2.264 1.00 58.66 93 PRO A N 1
ATOM 778 C CA . PRO A 1 93 ? 19.744 4.640 -1.593 1.00 58.66 93 PRO A CA 1
ATOM 779 C C . PRO A 1 93 ? 20.427 5.897 -2.141 1.00 58.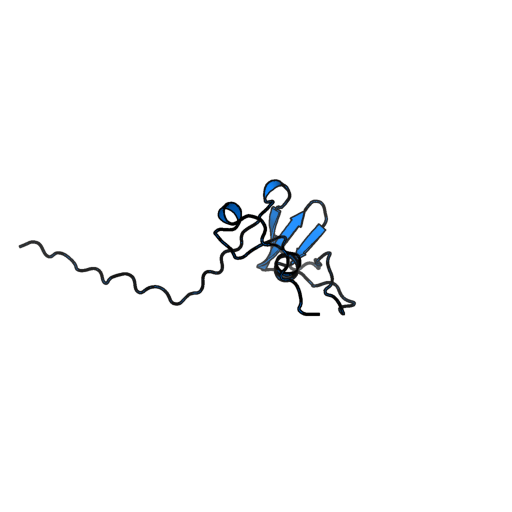66 93 PRO A C 1
ATOM 781 O O . PRO A 1 93 ? 21.655 5.937 -2.258 1.00 58.66 93 PRO A O 1
ATOM 784 N N . ARG A 1 94 ? 19.636 6.914 -2.518 1.00 63.03 94 ARG A N 1
ATOM 785 C CA . ARG A 1 94 ? 20.192 8.224 -2.880 1.00 63.03 94 ARG A CA 1
ATOM 786 C C . ARG A 1 94 ? 21.056 8.665 -1.701 1.00 63.03 94 ARG A C 1
ATOM 788 O O . ARG A 1 94 ? 20.530 8.817 -0.601 1.00 63.03 94 ARG A O 1
ATOM 795 N N . LYS A 1 95 ? 22.365 8.834 -1.917 1.00 47.84 95 LYS A N 1
ATOM 796 C CA . LYS A 1 95 ? 23.236 9.475 -0.927 1.00 47.84 95 LYS A CA 1
ATOM 797 C C . LYS A 1 95 ? 22.613 10.836 -0.621 1.00 47.84 95 LYS A C 1
ATOM 799 O O . LYS A 1 95 ? 22.468 11.649 -1.532 1.00 47.84 95 LYS A O 1
ATOM 804 N N . MET A 1 96 ? 22.183 11.048 0.620 1.00 50.81 96 MET A N 1
ATOM 805 C CA . MET A 1 96 ? 21.842 12.394 1.065 1.00 50.81 96 MET A CA 1
ATOM 806 C C . MET A 1 96 ? 23.137 13.215 1.035 1.00 50.81 96 MET A C 1
ATOM 808 O O . MET A 1 96 ? 24.166 12.701 1.486 1.00 50.81 96 MET A O 1
ATOM 812 N N . PRO A 1 97 ? 23.132 14.427 0.456 1.00 55.47 97 PRO A N 1
ATOM 813 C CA . PRO A 1 97 ? 24.260 15.330 0.622 1.00 55.47 97 PRO A CA 1
ATOM 814 C C . PRO A 1 97 ? 24.429 15.601 2.124 1.00 55.47 97 PRO A C 1
ATOM 816 O O . PRO A 1 97 ? 23.442 15.882 2.806 1.00 55.47 97 PRO A O 1
ATOM 819 N N . MET A 1 98 ? 25.655 15.401 2.618 1.00 53.94 98 MET A N 1
ATOM 820 C CA . MET A 1 98 ? 26.069 15.772 3.976 1.00 53.94 98 MET A CA 1
ATOM 821 C C . MET A 1 98 ? 26.209 17.284 4.098 1.00 53.94 98 MET A C 1
ATOM 823 O O . MET A 1 98 ? 26.606 17.906 3.085 1.00 53.94 98 MET A O 1
#

pLDDT: mean 85.63, std 15.19, range [45.59, 97.69]

Radius of gyration: 19.68 Å; chains: 1; bounding box: 42×30×71 Å

Secondary structure (DSSP, 8-state):
------PPP-----------B-TTGGG-EEEE--S-S-EE-S---TT--SPPEEPTT-EEEEETTEEEEHHHHHHTTSSBS-TTHHHH-SPPPPPPP-

Sequence (98 aa):
MSETSDLPADEESDVPDMRVYLPHHEEWTVHIKRTWDKQYCYNKSPGEDYFHGILAGELYLQRGDEKYCLQCALRNRYVTLDRLFWQNGPRPPRKMPM

Foldseek 3Di:
DDDPPPDDDPPPPPDDQPDKAAPPPVQKDKDQAADADWDFAPDDDVVDPDTDTAGHRFIWMDGPHGIHGPVRCVVVVSMDSDPCCVVVDDDDPDPDDD